Protein AF-A0A1V1NR39-F1 (afdb_monomer_lite)

Radius of gyration: 18.38 Å; chains: 1; bounding box: 49×41×49 Å

Structure (mmCIF, N/CA/C/O backbone):
data_AF-A0A1V1NR39-F1
#
_entry.id   AF-A0A1V1NR39-F1
#
loop_
_atom_site.group_PDB
_atom_site.id
_atom_site.type_symbol
_atom_site.label_atom_id
_atom_site.label_alt_id
_atom_site.label_comp_id
_atom_site.label_asym_id
_atom_site.label_entity_id
_atom_site.label_seq_id
_atom_site.pdbx_PDB_ins_code
_atom_site.Cartn_x
_atom_site.Cartn_y
_atom_site.Cartn_z
_atom_site.occupancy
_atom_site.B_iso_or_equiv
_atom_site.auth_seq_id
_atom_site.auth_comp_id
_atom_site.auth_asym_id
_atom_site.auth_atom_id
_atom_site.pdbx_PDB_model_num
ATOM 1 N N . MET A 1 1 ? 1.943 -8.070 -29.756 1.00 31.86 1 MET A N 1
ATOM 2 C CA . MET A 1 1 ? 0.889 -8.049 -28.719 1.00 31.86 1 MET A CA 1
ATOM 3 C C . MET A 1 1 ? 1.503 -7.538 -27.423 1.00 31.86 1 MET A C 1
ATOM 5 O O . MET A 1 1 ? 2.319 -8.246 -26.850 1.00 31.86 1 MET A O 1
ATOM 9 N N . LYS A 1 2 ? 1.206 -6.298 -27.008 1.00 41.81 2 LYS A N 1
ATOM 10 C CA . LYS A 1 2 ? 1.646 -5.765 -25.708 1.00 41.81 2 LYS A CA 1
ATOM 11 C C . LYS A 1 2 ? 0.570 -6.105 -24.681 1.00 41.81 2 LYS A C 1
ATOM 13 O O . LYS A 1 2 ? -0.502 -5.516 -24.694 1.00 41.81 2 LYS A O 1
ATOM 18 N N . ALA A 1 3 ? 0.820 -7.123 -23.869 1.00 50.31 3 ALA A N 1
ATOM 19 C CA . ALA A 1 3 ? -0.059 -7.477 -22.767 1.00 50.31 3 ALA A CA 1
ATOM 20 C C . ALA A 1 3 ? 0.131 -6.437 -21.649 1.00 50.31 3 ALA A C 1
ATOM 22 O O . ALA A 1 3 ? 1.110 -6.500 -20.914 1.00 50.31 3 ALA A O 1
ATOM 23 N N . ASN A 1 4 ? -0.806 -5.486 -21.576 1.00 59.56 4 ASN A N 1
ATOM 24 C CA . ASN A 1 4 ? -0.951 -4.413 -20.584 1.00 59.56 4 ASN A CA 1
ATOM 25 C C . ASN A 1 4 ? 0.161 -3.340 -20.633 1.00 59.56 4 ASN A C 1
ATOM 27 O O . ASN A 1 4 ? 1.298 -3.602 -20.259 1.00 59.56 4 ASN A O 1
ATOM 31 N N . ASP A 1 5 ? -0.180 -2.124 -21.076 1.00 71.94 5 ASP A N 1
ATOM 32 C CA . ASP A 1 5 ? 0.690 -0.947 -21.295 1.00 71.94 5 ASP A CA 1
ATOM 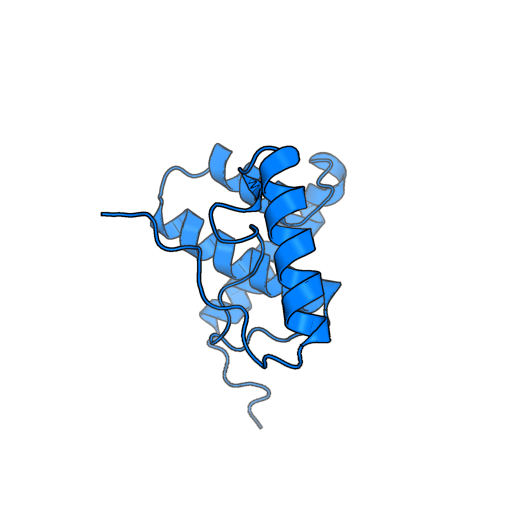33 C C . ASP A 1 5 ? 1.367 -0.362 -20.025 1.00 71.94 5 ASP A C 1
ATOM 35 O O . ASP A 1 5 ? 1.385 0.849 -19.804 1.00 71.94 5 ASP A O 1
ATOM 39 N N . TYR A 1 6 ? 1.942 -1.195 -19.158 1.00 79.31 6 TYR A N 1
ATOM 40 C CA . TYR A 1 6 ? 2.731 -0.740 -18.016 1.00 79.31 6 TYR A CA 1
ATOM 41 C C . TYR A 1 6 ? 4.143 -0.349 -18.442 1.00 79.31 6 TYR A C 1
ATOM 43 O O . TYR A 1 6 ? 4.766 -1.008 -19.278 1.00 79.31 6 TYR A O 1
ATOM 51 N N . SER A 1 7 ? 4.689 0.703 -17.824 1.00 85.75 7 SER A N 1
ATOM 52 C CA . SER A 1 7 ? 6.094 1.042 -18.031 1.00 85.75 7 SER A CA 1
ATOM 53 C C . SER A 1 7 ? 6.996 -0.055 -17.464 1.00 85.75 7 SER A C 1
ATOM 55 O O . SER A 1 7 ? 6.731 -0.635 -16.408 1.00 85.75 7 SER A O 1
ATOM 57 N N . GLU A 1 8 ? 8.112 -0.318 -18.141 1.00 88.31 8 GLU A N 1
ATOM 58 C CA . GLU A 1 8 ? 9.098 -1.301 -17.685 1.00 88.31 8 GLU A CA 1
ATOM 59 C C . GLU A 1 8 ? 9.613 -0.970 -16.277 1.00 88.31 8 GLU A C 1
ATOM 61 O O . GLU A 1 8 ? 9.715 -1.842 -15.415 1.00 88.31 8 GLU A O 1
ATOM 66 N N . THR A 1 9 ? 9.842 0.316 -16.008 1.00 88.44 9 THR A N 1
ATOM 67 C CA . THR A 1 9 ? 10.261 0.821 -14.696 1.00 88.44 9 THR A CA 1
ATOM 68 C C . THR A 1 9 ? 9.257 0.488 -13.594 1.00 88.44 9 THR A C 1
ATOM 70 O O . THR A 1 9 ? 9.658 0.127 -12.483 1.00 88.44 9 THR A O 1
ATOM 73 N N . TYR A 1 10 ? 7.959 0.553 -13.892 1.00 87.81 10 TYR A N 1
ATOM 74 C CA . TYR A 1 10 ? 6.902 0.199 -12.953 1.00 87.81 10 TYR A CA 1
ATOM 75 C C . TYR A 1 10 ? 6.905 -1.302 -12.655 1.00 87.81 10 TYR A C 1
ATOM 77 O O . TYR A 1 10 ? 6.941 -1.702 -11.490 1.00 87.81 10 TYR A O 1
ATOM 85 N N . VAL A 1 11 ? 6.980 -2.137 -13.697 1.00 88.88 11 VAL A N 1
ATOM 86 C CA . VAL A 1 11 ? 7.051 -3.601 -13.557 1.00 88.88 11 VAL A CA 1
ATOM 87 C C . VAL A 1 11 ? 8.284 -4.023 -12.755 1.00 88.88 11 VAL A C 1
ATOM 89 O O . VAL A 1 11 ? 8.191 -4.873 -11.869 1.00 88.88 11 VAL A O 1
ATOM 92 N N . VAL A 1 12 ? 9.443 -3.418 -13.024 1.00 91.94 12 VAL A N 1
ATOM 93 C CA . VAL A 1 12 ? 10.678 -3.668 -12.268 1.00 91.94 12 VAL A CA 1
ATOM 94 C C . VAL A 1 12 ? 10.509 -3.284 -10.799 1.00 91.94 12 VAL A C 1
ATOM 96 O O . VAL A 1 12 ? 10.962 -4.021 -9.924 1.00 91.94 12 VAL A O 1
ATOM 99 N N . SER A 1 13 ? 9.838 -2.168 -10.516 1.00 90.88 13 SER A N 1
ATOM 100 C CA . SER A 1 13 ? 9.605 -1.704 -9.146 1.00 90.88 13 SER A CA 1
ATOM 101 C C . SER A 1 13 ? 8.704 -2.665 -8.368 1.00 90.88 13 SER A C 1
ATOM 103 O O . SER A 1 13 ? 9.080 -3.089 -7.279 1.00 90.88 13 SER A O 1
ATOM 105 N N . ILE A 1 14 ? 7.588 -3.105 -8.959 1.00 91.44 14 ILE A N 1
ATOM 106 C CA . ILE A 1 14 ? 6.703 -4.129 -8.375 1.00 91.44 14 ILE A CA 1
ATOM 107 C C . ILE A 1 14 ? 7.478 -5.422 -8.096 1.00 91.44 14 ILE A C 1
ATOM 109 O O . ILE A 1 14 ? 7.442 -5.943 -6.984 1.00 91.44 14 ILE A O 1
ATOM 113 N N . LYS A 1 15 ? 8.251 -5.916 -9.074 1.00 93.69 15 LYS A N 1
ATOM 114 C CA . LYS A 1 15 ? 9.063 -7.134 -8.908 1.00 93.69 15 LYS A CA 1
ATOM 115 C C . LYS A 1 15 ? 10.077 -7.013 -7.770 1.00 93.69 15 LYS A C 1
ATOM 117 O O . LYS A 1 15 ? 10.308 -7.992 -7.065 1.00 93.69 15 LYS A O 1
ATOM 122 N N . ARG A 1 16 ? 10.709 -5.847 -7.603 1.00 94.81 16 ARG A N 1
ATOM 123 C CA . ARG A 1 16 ? 11.652 -5.598 -6.500 1.00 94.81 16 ARG A CA 1
ATOM 124 C C . ARG A 1 16 ? 10.958 -5.671 -5.144 1.00 94.81 16 ARG A C 1
ATOM 126 O O . ARG A 1 16 ? 11.499 -6.309 -4.247 1.00 94.81 16 ARG A O 1
ATOM 133 N N . GLU A 1 17 ? 9.771 -5.083 -5.013 1.00 94.62 17 GLU A N 1
ATO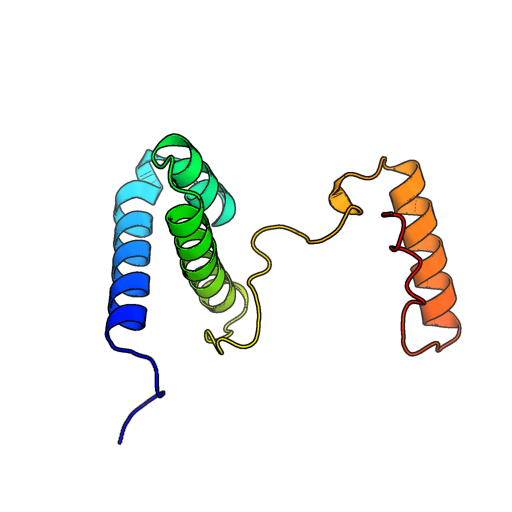M 134 C CA . GLU A 1 17 ? 9.015 -5.147 -3.759 1.00 94.62 17 GLU A CA 1
ATOM 135 C C . GLU A 1 17 ? 8.556 -6.563 -3.433 1.00 94.62 17 GLU A C 1
ATOM 137 O O . GLU A 1 17 ? 8.779 -7.016 -2.317 1.00 94.62 17 GLU A O 1
ATOM 142 N N . ILE A 1 18 ? 8.020 -7.305 -4.407 1.00 94.38 18 ILE A N 1
ATOM 143 C CA . ILE A 1 18 ? 7.627 -8.708 -4.198 1.00 94.38 18 ILE A CA 1
ATOM 144 C C . ILE A 1 18 ? 8.821 -9.529 -3.703 1.00 94.38 18 ILE A C 1
ATOM 146 O O . ILE A 1 18 ? 8.708 -10.263 -2.728 1.00 94.38 18 ILE A O 1
ATOM 150 N N . LYS A 1 19 ? 9.998 -9.364 -4.321 1.00 95.75 19 LYS A N 1
ATOM 151 C CA . LYS A 1 19 ? 11.217 -10.051 -3.872 1.00 95.75 19 LYS A CA 1
ATOM 152 C C . LYS A 1 19 ? 11.600 -9.689 -2.438 1.00 95.75 19 LYS A C 1
ATOM 154 O O . LYS A 1 19 ? 11.977 -10.581 -1.688 1.00 95.75 19 LYS A O 1
ATOM 159 N N . ARG A 1 20 ? 11.503 -8.412 -2.047 1.00 93.75 20 ARG A N 1
ATOM 160 C CA . ARG A 1 20 ? 11.764 -7.981 -0.663 1.00 93.75 20 ARG A CA 1
ATOM 161 C C . ARG A 1 20 ? 10.769 -8.614 0.306 1.00 93.75 20 ARG A C 1
ATOM 163 O O . ARG A 1 20 ? 11.185 -9.068 1.365 1.00 93.75 20 ARG A O 1
ATOM 170 N N . ILE A 1 21 ? 9.485 -8.623 -0.049 1.00 93.62 21 ILE A N 1
ATOM 171 C CA . ILE A 1 21 ? 8.421 -9.186 0.786 1.00 93.62 21 ILE A CA 1
ATOM 172 C C . ILE A 1 21 ? 8.676 -10.673 1.015 1.00 93.62 21 ILE A C 1
ATOM 174 O O . ILE A 1 21 ? 8.737 -11.108 2.157 1.00 93.62 21 ILE A O 1
ATOM 178 N N . LEU A 1 22 ? 8.939 -11.426 -0.054 1.00 93.00 22 LEU A N 1
ATOM 179 C CA . LEU A 1 22 ? 9.224 -12.857 0.036 1.00 93.00 22 LEU A CA 1
ATOM 180 C C . LEU A 1 22 ? 10.523 -13.163 0.796 1.00 93.00 22 LEU A C 1
ATOM 182 O O . LEU A 1 22 ? 10.572 -14.133 1.536 1.00 93.00 22 LEU A O 1
ATOM 186 N N . ALA A 1 23 ? 11.568 -12.343 0.645 1.00 93.00 23 ALA A N 1
ATOM 187 C CA . ALA A 1 23 ? 12.846 -12.570 1.325 1.00 93.00 23 ALA A CA 1
ATOM 188 C C . ALA A 1 23 ? 12.798 -12.285 2.836 1.00 93.00 23 ALA A C 1
ATOM 190 O O . ALA A 1 23 ? 13.583 -12.852 3.592 1.00 93.00 23 ALA A O 1
ATOM 191 N N . ASN A 1 24 ? 11.913 -11.386 3.267 1.00 91.38 24 ASN A N 1
ATOM 192 C CA . ASN A 1 24 ? 11.869 -10.899 4.645 1.00 91.38 24 ASN A CA 1
ATOM 193 C C . ASN A 1 24 ? 10.595 -11.299 5.403 1.00 91.38 24 ASN A C 1
ATOM 195 O O . ASN A 1 24 ? 10.509 -11.028 6.598 1.00 91.38 24 ASN A O 1
ATOM 199 N N . GLY A 1 25 ? 9.615 -11.916 4.738 1.00 84.12 25 GLY A N 1
ATOM 200 C CA . GLY A 1 25 ? 8.328 -12.275 5.339 1.00 84.12 25 GLY A CA 1
ATOM 201 C C . GLY A 1 25 ? 8.489 -13.136 6.590 1.00 84.12 25 GLY A C 1
ATOM 202 O O . GLY A 1 25 ? 7.929 -12.812 7.635 1.00 84.12 25 GLY A O 1
ATOM 203 N N . ASP A 1 26 ? 9.355 -14.148 6.514 1.00 80.38 26 ASP A N 1
ATOM 204 C CA . ASP A 1 26 ? 9.593 -15.082 7.619 1.00 80.38 26 ASP A CA 1
ATOM 205 C C . ASP A 1 26 ? 10.346 -14.442 8.798 1.00 80.38 26 ASP A C 1
ATOM 207 O O . ASP A 1 26 ? 10.181 -14.854 9.945 1.00 80.38 26 ASP A O 1
ATOM 211 N N . SER A 1 27 ? 11.176 -13.424 8.542 1.00 85.94 27 SER A N 1
ATOM 212 C CA . SER A 1 27 ? 12.039 -12.812 9.562 1.00 85.94 27 SER A CA 1
ATOM 213 C C . SER A 1 27 ? 11.422 -11.585 10.232 1.00 85.94 27 SER A C 1
ATOM 215 O O . SER A 1 27 ? 11.647 -11.357 11.420 1.00 85.94 27 SER A O 1
ATOM 217 N N . LYS A 1 28 ? 10.643 -10.787 9.494 1.00 84.00 28 LYS A N 1
ATOM 218 C CA . LYS A 1 28 ? 10.071 -9.518 9.973 1.00 84.00 28 LYS A CA 1
ATOM 219 C C . LYS A 1 28 ? 8.676 -9.660 10.600 1.00 84.00 28 LYS A C 1
ATOM 221 O O . LYS A 1 28 ? 8.168 -8.662 11.102 1.00 84.00 28 LYS A O 1
ATOM 226 N N . GLN A 1 29 ? 8.080 -10.860 10.595 1.00 86.19 29 GLN A N 1
ATOM 227 C CA . GLN A 1 29 ? 6.749 -11.148 11.165 1.00 86.19 29 GLN A CA 1
ATOM 228 C C . GLN A 1 29 ? 5.654 -10.180 10.678 1.00 86.19 29 GLN A C 1
ATOM 230 O O . GLN A 1 29 ? 4.797 -9.747 11.447 1.00 86.19 29 GLN A O 1
ATOM 235 N N . TRP A 1 30 ? 5.692 -9.799 9.401 1.00 91.94 30 TRP A N 1
ATOM 236 C CA . TRP A 1 30 ? 4.662 -8.935 8.830 1.00 91.94 30 TRP A CA 1
ATOM 237 C C . TRP A 1 30 ? 3.334 -9.684 8.725 1.00 91.94 30 TRP A C 1
ATOM 239 O O . TRP A 1 30 ? 3.277 -10.775 8.162 1.00 91.94 30 TRP A O 1
ATOM 249 N N . SER A 1 31 ? 2.267 -9.081 9.245 1.00 87.25 31 SER A N 1
ATOM 250 C CA . SER A 1 31 ? 0.915 -9.645 9.210 1.00 87.25 31 SER A CA 1
ATOM 251 C C . SER A 1 31 ? 0.091 -9.121 8.033 1.00 87.25 31 SER A C 1
ATOM 253 O O . SER A 1 31 ? -0.823 -9.794 7.562 1.00 87.25 31 SER A O 1
ATOM 255 N N . CYS A 1 32 ? 0.429 -7.929 7.531 1.00 88.38 32 CYS A N 1
ATOM 256 C CA . CYS A 1 32 ? -0.235 -7.292 6.398 1.00 88.38 32 CYS A CA 1
ATOM 257 C C . CYS A 1 32 ? 0.730 -6.421 5.574 1.00 88.38 32 CYS A C 1
ATOM 259 O O . CYS A 1 32 ? 1.842 -6.097 5.999 1.00 88.38 32 CYS A O 1
ATOM 261 N N . TYR A 1 33 ? 0.290 -5.984 4.391 1.00 91.44 33 TYR A N 1
ATOM 262 C CA . TYR A 1 33 ? 1.069 -5.093 3.522 1.00 91.44 33 TYR A CA 1
ATOM 263 C C . TYR A 1 33 ? 1.356 -3.723 4.161 1.00 91.44 33 TYR A C 1
ATOM 265 O O . TYR A 1 33 ? 2.369 -3.088 3.850 1.00 91.44 33 TYR A O 1
ATOM 273 N N . THR A 1 34 ? 0.522 -3.280 5.102 1.00 89.75 34 THR A N 1
ATOM 274 C CA . THR A 1 34 ? 0.754 -2.053 5.875 1.00 89.75 34 THR A CA 1
ATOM 275 C C . THR A 1 34 ? 1.986 -2.173 6.772 1.00 89.75 34 THR A C 1
ATOM 277 O O . THR A 1 34 ? 2.759 -1.217 6.851 1.00 89.75 34 THR A O 1
ATOM 280 N N . ASP A 1 35 ? 2.251 -3.346 7.356 1.00 90.00 35 ASP A N 1
ATOM 281 C CA . ASP A 1 35 ? 3.457 -3.582 8.163 1.00 90.00 35 ASP A CA 1
ATOM 282 C C . ASP A 1 35 ? 4.731 -3.455 7.318 1.00 90.00 35 ASP A C 1
ATOM 284 O O . ASP A 1 35 ? 5.715 -2.848 7.751 1.00 90.00 35 ASP A O 1
ATOM 288 N N . VAL A 1 36 ? 4.686 -3.948 6.074 1.00 92.69 36 VAL A N 1
ATOM 289 C CA . VAL A 1 36 ? 5.776 -3.799 5.095 1.00 92.69 36 VAL A CA 1
ATOM 290 C C . VAL A 1 36 ? 6.061 -2.319 4.835 1.00 92.69 36 VAL A C 1
ATOM 292 O O . VAL A 1 36 ? 7.217 -1.892 4.797 1.00 92.69 36 VAL A O 1
ATOM 295 N N . TYR A 1 37 ? 5.015 -1.507 4.660 1.00 92.12 37 TYR A N 1
ATOM 296 C CA . TYR A 1 37 ? 5.178 -0.069 4.464 1.00 92.12 37 TYR A CA 1
ATOM 297 C C . TYR A 1 37 ? 5.699 0.636 5.725 1.00 92.12 37 TYR A C 1
ATOM 299 O O . TYR A 1 37 ? 6.577 1.492 5.622 1.00 92.12 37 TYR A O 1
ATOM 307 N N . ILE A 1 38 ? 5.210 0.277 6.916 1.00 89.88 38 ILE A N 1
ATOM 308 C CA . ILE A 1 38 ? 5.701 0.834 8.185 1.00 89.88 38 ILE A CA 1
ATOM 309 C C . ILE A 1 38 ? 7.192 0.526 8.363 1.00 89.88 38 ILE A C 1
ATOM 311 O O . ILE A 1 38 ? 7.944 1.397 8.797 1.00 89.88 38 ILE A O 1
ATOM 315 N N . ASP A 1 39 ? 7.659 -0.658 7.971 1.00 92.69 39 ASP A N 1
ATOM 316 C CA . ASP A 1 39 ? 9.086 -0.992 7.993 1.00 92.69 39 ASP A CA 1
ATOM 317 C C . ASP A 1 39 ? 9.921 -0.032 7.128 1.00 92.69 39 ASP A C 1
ATOM 319 O O . ASP A 1 39 ? 10.957 0.466 7.568 1.00 92.69 39 ASP A O 1
ATOM 323 N N . TYR A 1 40 ? 9.417 0.347 5.951 1.00 91.62 40 TYR A N 1
ATOM 324 C CA . TYR A 1 40 ? 10.058 1.364 5.114 1.00 91.62 40 TYR A CA 1
ATOM 325 C C . TYR A 1 40 ? 10.135 2.742 5.773 1.00 91.62 40 TYR A C 1
ATOM 327 O O . TYR A 1 40 ? 11.121 3.443 5.561 1.00 91.62 40 TYR A O 1
ATOM 335 N N . THR A 1 41 ? 9.140 3.139 6.571 1.00 89.50 41 THR A N 1
ATOM 336 C CA . THR A 1 41 ? 9.177 4.431 7.286 1.00 89.50 41 THR A CA 1
ATOM 337 C C . THR A 1 41 ? 10.277 4.495 8.344 1.00 89.50 41 THR A C 1
ATOM 339 O O . THR A 1 41 ? 10.717 5.584 8.700 1.00 89.50 41 THR A O 1
ATOM 342 N N . LYS A 1 42 ? 10.757 3.338 8.820 1.00 89.75 42 LYS A N 1
ATOM 343 C CA . LYS A 1 42 ? 11.885 3.249 9.756 1.00 89.75 42 LYS A CA 1
ATOM 344 C C . LYS A 1 42 ? 13.231 3.376 9.036 1.00 89.75 42 LYS A C 1
ATOM 346 O O . LYS A 1 42 ? 14.175 3.920 9.596 1.00 89.75 42 LYS A O 1
ATOM 351 N N . GLU A 1 43 ? 13.318 2.876 7.803 1.00 87.75 43 GLU A N 1
ATOM 352 C CA . GLU A 1 43 ? 14.557 2.835 7.010 1.00 87.75 43 GLU A CA 1
ATOM 353 C C . GLU A 1 43 ? 14.764 4.083 6.136 1.00 87.75 43 GLU A C 1
ATOM 355 O O . GLU A 1 43 ? 15.896 4.507 5.907 1.00 87.75 43 GLU A O 1
ATOM 360 N N . LEU A 1 44 ? 13.685 4.670 5.614 1.00 87.75 44 LEU A N 1
ATOM 361 C CA . LEU A 1 44 ? 13.728 5.748 4.629 1.00 87.75 44 LEU A CA 1
ATOM 362 C C . LEU A 1 44 ? 13.238 7.068 5.219 1.00 87.75 44 LEU A C 1
ATOM 364 O O . LEU A 1 44 ? 12.163 7.140 5.800 1.00 87.75 44 LEU A O 1
ATOM 368 N N . GLN A 1 45 ? 13.992 8.135 4.952 1.00 83.62 45 GLN A N 1
ATOM 369 C CA . GLN A 1 45 ? 13.653 9.496 5.388 1.00 83.62 45 GLN A CA 1
ATOM 370 C C . GLN A 1 45 ? 13.008 10.347 4.279 1.00 83.62 45 GLN A C 1
ATOM 372 O O . GLN A 1 45 ? 12.423 11.388 4.554 1.00 83.62 45 GLN A O 1
ATOM 377 N N . SER A 1 46 ? 13.106 9.927 3.010 1.00 92.00 46 SER A N 1
ATOM 378 C CA . SER A 1 46 ? 12.601 10.700 1.866 1.00 92.00 46 SER A CA 1
ATOM 379 C C . SER A 1 46 ? 11.077 10.553 1.705 1.00 92.00 46 SER A C 1
ATOM 381 O O . SER A 1 46 ? 10.612 9.445 1.405 1.00 92.00 46 SER A O 1
ATOM 383 N N . PRO A 1 47 ? 10.296 11.650 1.799 1.00 87.06 47 PRO A N 1
ATOM 384 C CA . PRO A 1 47 ? 8.838 11.605 1.660 1.00 87.06 47 PRO A CA 1
ATOM 385 C C . PRO A 1 47 ? 8.375 11.122 0.282 1.00 87.06 47 PRO A C 1
ATOM 387 O O . PRO A 1 47 ? 7.452 10.313 0.186 1.00 87.06 47 PRO A O 1
ATOM 390 N N . ASP A 1 48 ? 9.044 11.558 -0.788 1.00 86.25 48 ASP A N 1
ATOM 391 C CA . ASP A 1 48 ? 8.707 11.151 -2.158 1.00 86.25 48 ASP A CA 1
ATOM 392 C C . ASP A 1 48 ? 8.948 9.660 -2.381 1.00 86.25 48 ASP A C 1
ATOM 394 O O . ASP A 1 48 ? 8.139 8.961 -3.001 1.00 86.25 48 ASP A O 1
ATOM 398 N N . 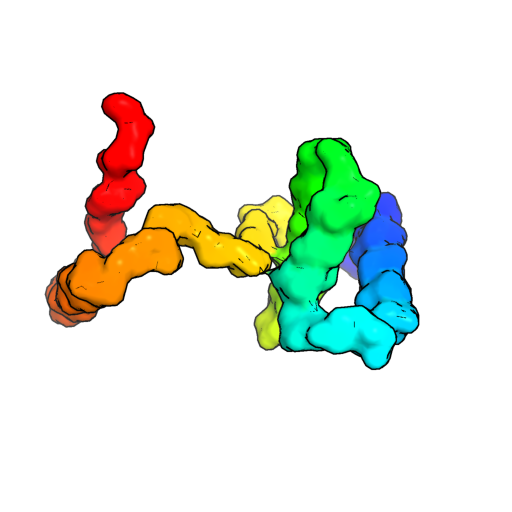THR A 1 49 ? 10.040 9.143 -1.814 1.00 87.50 49 THR A N 1
ATOM 399 C CA . THR A 1 49 ? 10.351 7.715 -1.883 1.00 87.50 49 THR A CA 1
ATOM 400 C C . THR A 1 49 ? 9.300 6.911 -1.127 1.00 87.50 49 THR A C 1
ATOM 402 O O . THR A 1 49 ? 8.783 5.935 -1.669 1.00 87.50 49 THR A O 1
ATOM 405 N N . LEU A 1 50 ? 8.915 7.344 0.078 1.00 90.31 50 LEU A N 1
ATOM 406 C CA . LEU A 1 50 ? 7.844 6.712 0.849 1.00 90.31 50 LEU A CA 1
ATOM 407 C C . LEU A 1 50 ? 6.512 6.747 0.093 1.00 90.31 50 LEU A C 1
ATOM 409 O O . LEU A 1 50 ? 5.844 5.721 -0.016 1.00 90.31 50 LEU A O 1
ATOM 413 N N . ARG A 1 51 ? 6.150 7.871 -0.530 1.00 86.50 51 ARG A N 1
ATOM 414 C CA . ARG A 1 51 ? 4.936 7.978 -1.353 1.00 86.50 51 ARG A CA 1
ATOM 415 C C . ARG A 1 51 ? 4.932 6.971 -2.508 1.00 86.50 51 ARG A C 1
ATOM 417 O O . ARG A 1 51 ? 3.903 6.340 -2.779 1.00 86.50 51 ARG A O 1
ATOM 424 N N . ASN A 1 52 ? 6.073 6.788 -3.167 1.00 87.88 52 ASN A N 1
ATOM 425 C CA . ASN A 1 52 ? 6.222 5.800 -4.232 1.00 87.88 52 ASN A CA 1
ATOM 426 C C . ASN A 1 52 ? 6.138 4.366 -3.692 1.00 87.88 52 ASN A C 1
ATOM 428 O O . ASN A 1 52 ? 5.402 3.558 -4.258 1.00 87.88 52 ASN A O 1
ATOM 432 N N . LYS A 1 53 ? 6.798 4.058 -2.566 1.00 91.12 53 LYS A N 1
ATOM 433 C CA . LYS A 1 53 ? 6.705 2.744 -1.902 1.00 91.12 53 LYS A CA 1
ATOM 434 C C . LYS A 1 53 ? 5.276 2.410 -1.510 1.00 91.12 53 LYS A C 1
ATOM 436 O O . LYS A 1 53 ? 4.801 1.333 -1.849 1.00 91.12 53 LYS A O 1
ATOM 441 N N . ARG A 1 54 ? 4.565 3.362 -0.902 1.00 89.25 54 ARG A N 1
ATOM 442 C CA . ARG A 1 54 ? 3.138 3.238 -0.585 1.00 89.25 54 ARG A CA 1
ATOM 443 C C . ARG A 1 54 ? 2.341 2.853 -1.830 1.00 89.25 54 ARG A C 1
ATOM 445 O O . ARG A 1 54 ? 1.515 1.954 -1.794 1.00 89.25 54 ARG A O 1
ATOM 452 N N . THR A 1 55 ? 2.650 3.484 -2.960 1.00 87.94 55 THR A N 1
ATOM 453 C CA . THR A 1 55 ? 1.964 3.208 -4.227 1.00 87.94 55 THR A CA 1
ATOM 454 C C . THR A 1 55 ? 2.202 1.818 -4.773 1.00 87.94 55 THR A C 1
ATOM 456 O O . THR A 1 55 ? 1.259 1.169 -5.221 1.00 87.94 55 THR A O 1
ATOM 459 N N . ILE A 1 56 ? 3.433 1.341 -4.698 1.00 90.81 56 ILE A N 1
ATOM 460 C CA . ILE A 1 56 ? 3.793 0.020 -5.202 1.00 90.81 56 ILE A CA 1
ATOM 461 C C . ILE A 1 56 ? 3.246 -1.076 -4.278 1.00 90.81 56 ILE A C 1
ATOM 463 O O . ILE A 1 56 ? 2.623 -2.014 -4.762 1.00 90.81 56 ILE A O 1
ATOM 467 N N . ILE A 1 57 ? 3.410 -0.935 -2.959 1.00 92.06 57 ILE A N 1
ATOM 468 C CA . ILE A 1 57 ? 2.923 -1.913 -1.972 1.00 92.06 57 ILE A CA 1
ATOM 469 C C . ILE A 1 57 ? 1.399 -2.026 -2.040 1.00 92.06 57 ILE A C 1
ATOM 471 O O . ILE A 1 57 ? 0.861 -3.126 -2.078 1.00 92.06 57 ILE A O 1
ATOM 475 N N . GLY A 1 58 ? 0.699 -0.899 -2.147 1.00 89.69 58 GLY A N 1
ATOM 476 C CA . GLY A 1 58 ? -0.754 -0.911 -2.222 1.00 89.69 58 GLY A CA 1
ATOM 477 C C . GLY A 1 58 ? -1.288 -1.459 -3.542 1.00 89.69 58 GLY A C 1
ATOM 478 O O . GLY A 1 58 ? -2.361 -2.048 -3.578 1.00 89.69 58 GLY A O 1
ATOM 479 N N . ALA A 1 59 ? -0.534 -1.317 -4.633 1.00 89.31 59 ALA A N 1
ATOM 480 C CA . ALA A 1 59 ? -0.849 -1.989 -5.888 1.00 89.31 59 ALA A CA 1
ATOM 481 C C . ALA A 1 59 ? -0.701 -3.517 -5.777 1.00 89.31 59 ALA A C 1
ATOM 483 O O . ALA A 1 59 ? -1.512 -4.245 -6.345 1.00 89.31 59 ALA A O 1
ATOM 484 N N . ILE A 1 60 ? 0.303 -3.997 -5.033 1.00 91.50 60 ILE A N 1
ATOM 485 C CA . ILE A 1 60 ? 0.488 -5.429 -4.757 1.00 91.50 60 ILE A CA 1
ATOM 486 C C . ILE A 1 60 ? -0.670 -5.955 -3.909 1.00 91.50 60 ILE A C 1
ATOM 488 O O . ILE A 1 60 ? -1.282 -6.940 -4.298 1.00 91.50 60 ILE A O 1
ATOM 492 N N . GLU A 1 61 ? -1.029 -5.266 -2.825 1.00 90.88 61 GLU A N 1
ATOM 493 C CA . GLU A 1 61 ? -2.172 -5.631 -1.978 1.00 90.88 61 GLU A CA 1
ATOM 494 C C . GLU A 1 61 ? -3.483 -5.693 -2.774 1.00 90.88 61 GLU A C 1
ATOM 496 O O . GLU A 1 61 ? -4.235 -6.660 -2.667 1.00 90.88 61 GLU A O 1
ATOM 501 N N . GLN A 1 62 ? -3.761 -4.684 -3.610 1.00 87.50 62 GLN A N 1
ATOM 502 C CA . GLN A 1 62 ? -4.976 -4.658 -4.431 1.00 87.50 62 GLN A CA 1
ATOM 503 C C . GLN A 1 62 ? -5.063 -5.860 -5.375 1.00 87.50 62 GLN A C 1
ATOM 505 O O . GLN A 1 62 ? -6.150 -6.404 -5.594 1.00 87.50 62 GLN A O 1
ATOM 510 N N . PHE A 1 63 ? -3.924 -6.281 -5.915 1.00 89.19 63 PHE A N 1
ATOM 511 C CA . PHE A 1 63 ? -3.855 -7.453 -6.768 1.00 89.19 63 PHE A CA 1
ATOM 512 C C . PHE A 1 63 ? -3.991 -8.753 -5.971 1.00 89.19 63 PHE A C 1
ATOM 514 O O . PHE A 1 63 ? -4.825 -9.581 -6.321 1.00 89.19 63 PHE A O 1
ATOM 521 N N . ASP A 1 64 ? -3.219 -8.916 -4.901 1.00 90.38 64 ASP A N 1
ATOM 522 C CA . ASP A 1 64 ? -3.142 -10.151 -4.117 1.00 90.38 64 ASP A CA 1
ATOM 523 C C . ASP A 1 64 ? -4.443 -10.449 -3.356 1.00 90.38 64 ASP A C 1
ATOM 525 O O . ASP A 1 64 ? -4.977 -11.552 -3.430 1.00 90.38 64 ASP A O 1
ATOM 529 N N . 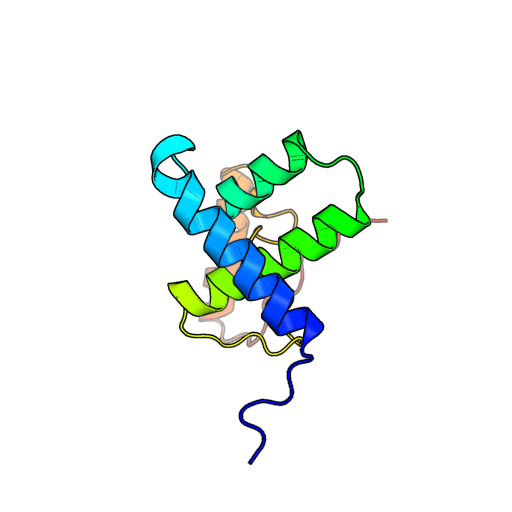VAL A 1 65 ? -5.014 -9.439 -2.692 1.00 88.75 65 VAL A N 1
ATOM 530 C CA . VAL A 1 65 ? -6.210 -9.602 -1.848 1.00 88.75 65 VAL A CA 1
ATOM 531 C C . VAL A 1 65 ? -7.500 -9.543 -2.667 1.00 88.75 65 VAL A C 1
ATOM 533 O O . VAL A 1 65 ? -8.443 -10.287 -2.401 1.00 88.75 65 VAL A O 1
ATOM 536 N N . TYR A 1 66 ? -7.571 -8.654 -3.663 1.00 86.19 66 TYR A N 1
ATOM 537 C CA . TYR A 1 66 ? -8.823 -8.356 -4.374 1.00 86.19 66 TYR A CA 1
ATOM 538 C C . TYR A 1 66 ? -8.815 -8.760 -5.855 1.00 86.19 66 TYR A C 1
ATOM 540 O O . TYR A 1 66 ? -9.814 -8.536 -6.543 1.00 86.19 66 TYR A O 1
ATOM 548 N N . GLY A 1 67 ? -7.712 -9.308 -6.377 1.00 86.19 67 GLY A N 1
ATOM 549 C CA . GLY A 1 67 ? -7.571 -9.672 -7.792 1.00 86.19 67 GLY A CA 1
ATOM 550 C C . GLY A 1 67 ? -7.545 -8.472 -8.746 1.00 86.19 67 GLY A C 1
ATOM 551 O O . GLY A 1 67 ? -7.798 -8.624 -9.942 1.00 86.19 67 GLY A O 1
ATOM 552 N N . ARG A 1 68 ? -7.302 -7.253 -8.242 1.00 84.94 68 ARG A N 1
ATOM 553 C CA . ARG A 1 68 ? -7.395 -6.011 -9.024 1.00 84.94 68 ARG A CA 1
ATOM 554 C C . ARG A 1 68 ? -6.031 -5.586 -9.543 1.00 84.94 68 ARG A C 1
ATOM 556 O O . ARG A 1 68 ? -5.124 -5.289 -8.773 1.00 84.94 68 ARG A O 1
ATOM 563 N N . TYR A 1 69 ? -5.906 -5.491 -10.861 1.00 82.88 69 TYR A N 1
ATOM 564 C CA . TYR A 1 69 ? -4.676 -5.010 -11.479 1.00 82.88 69 TYR A CA 1
ATOM 565 C C . TYR A 1 69 ? -4.454 -3.509 -11.229 1.00 82.88 69 TYR A C 1
ATOM 567 O O . TYR A 1 69 ? -5.429 -2.755 -11.152 1.00 82.88 69 TYR A O 1
ATOM 575 N N . PRO A 1 70 ? -3.191 -3.051 -11.147 1.00 77.75 70 PRO A N 1
ATOM 576 C CA . PRO A 1 70 ? -2.892 -1.648 -10.891 1.00 77.75 70 PRO A CA 1
ATOM 577 C C . PRO A 1 70 ? -3.267 -0.779 -12.093 1.00 77.75 70 PRO A C 1
ATOM 579 O O . PRO A 1 70 ? -2.518 -0.676 -13.048 1.00 77.75 70 PRO A O 1
ATOM 582 N N . ASP A 1 71 ? -4.415 -0.115 -12.064 1.00 74.06 71 ASP A N 1
ATOM 583 C CA . ASP A 1 71 ? -4.905 0.678 -13.201 1.00 74.06 71 ASP A CA 1
ATOM 584 C C . ASP A 1 71 ? -4.384 2.129 -13.227 1.00 74.06 71 ASP A C 1
ATOM 586 O O . ASP A 1 71 ? -4.755 2.912 -14.102 1.00 74.06 71 ASP A O 1
ATOM 590 N N . GLY A 1 72 ? -3.559 2.518 -12.246 1.00 62.69 72 GLY A N 1
ATOM 591 C CA . GLY A 1 72 ? -3.040 3.881 -12.063 1.00 62.69 72 GLY A CA 1
ATOM 592 C C . GLY A 1 72 ? -4.104 4.937 -11.726 1.00 62.69 72 GLY A C 1
ATOM 593 O O . GLY A 1 72 ? -3.759 6.068 -11.385 1.00 62.69 72 GLY A O 1
ATOM 594 N N . ARG A 1 73 ? -5.392 4.582 -11.794 1.00 58.97 73 ARG A N 1
ATOM 595 C CA . ARG A 1 73 ? -6.538 5.463 -11.543 1.00 58.97 73 ARG A CA 1
ATOM 596 C C . ARG A 1 73 ? -6.968 5.413 -10.084 1.00 58.97 73 ARG A C 1
ATOM 598 O O . ARG A 1 73 ? -7.539 6.384 -9.589 1.00 58.97 73 ARG A O 1
ATOM 605 N N . ARG A 1 74 ? -6.675 4.317 -9.381 1.00 56.59 74 ARG A N 1
ATOM 606 C CA . ARG A 1 74 ? -6.958 4.172 -7.950 1.00 56.59 74 ARG A CA 1
ATOM 607 C C . ARG A 1 74 ? -5.701 4.379 -7.117 1.00 56.59 74 ARG A C 1
ATOM 609 O O . ARG A 1 74 ? -4.710 3.666 -7.250 1.00 56.59 74 ARG A O 1
ATOM 616 N N . GLN A 1 75 ? -5.757 5.359 -6.221 1.00 56.31 75 GLN A N 1
ATOM 617 C CA . GLN A 1 75 ? -4.798 5.449 -5.128 1.00 56.31 75 GLN A CA 1
ATOM 618 C C . GLN A 1 75 ? -5.154 4.349 -4.118 1.00 56.31 75 GLN A C 1
ATOM 620 O O . GLN A 1 75 ? -6.263 4.334 -3.600 1.00 56.31 75 GLN A O 1
ATOM 625 N N . HIS A 1 76 ? -4.223 3.423 -3.906 1.00 63.41 76 HIS A N 1
ATOM 626 C CA . HIS A 1 76 ? -4.254 2.332 -2.925 1.00 63.41 76 HIS A CA 1
ATOM 627 C C . HIS A 1 76 ? -4.875 2.699 -1.567 1.00 63.41 76 HIS A C 1
ATOM 629 O O . HIS A 1 76 ? -4.669 3.794 -1.036 1.00 63.41 76 HIS A O 1
ATOM 635 N N . GLU A 1 77 ? -5.589 1.726 -0.997 1.00 65.00 77 GLU A N 1
ATOM 636 C CA . GLU A 1 77 ? -6.291 1.802 0.293 1.00 65.00 77 GLU A CA 1
ATOM 637 C C . GLU A 1 77 ? -5.452 1.271 1.469 1.00 65.00 77 GLU A C 1
ATOM 639 O O . GLU A 1 77 ? -6.010 1.018 2.527 1.00 65.00 77 GLU A O 1
ATOM 644 N N . LEU A 1 78 ? -4.116 1.174 1.336 1.00 66.56 78 LEU A N 1
ATOM 645 C CA . LEU A 1 78 ? -3.213 0.704 2.415 1.00 66.56 78 LEU A CA 1
ATOM 646 C C . LEU A 1 78 ? -3.468 1.364 3.776 1.00 66.56 78 LEU A C 1
ATOM 648 O O . LEU A 1 78 ? -3.158 0.813 4.828 1.00 66.56 78 LEU A O 1
ATOM 652 N N . PHE A 1 79 ? -3.975 2.593 3.736 1.00 66.25 79 PHE A N 1
ATOM 653 C CA . PHE A 1 79 ? -4.518 3.258 4.901 1.00 66.25 79 PHE A CA 1
ATOM 654 C C . PHE A 1 79 ? -5.923 3.722 4.560 1.00 66.25 79 PHE A C 1
ATOM 656 O O . PHE A 1 79 ? -6.113 4.405 3.542 1.00 66.25 79 PHE A O 1
ATOM 663 N N . GLU A 1 80 ? -6.867 3.403 5.444 1.00 64.38 80 GLU A N 1
ATOM 664 C CA . GLU A 1 80 ? -8.200 3.986 5.428 1.00 64.38 80 GLU A CA 1
ATOM 665 C C . GLU A 1 80 ? -8.076 5.512 5.372 1.00 64.38 80 GLU A C 1
ATOM 667 O O . GLU A 1 80 ? -7.321 6.138 6.124 1.00 64.38 80 GLU A O 1
ATOM 672 N N . ARG A 1 81 ? -8.760 6.123 4.405 1.00 60.50 81 ARG A N 1
ATOM 673 C CA . ARG A 1 81 ? -8.704 7.570 4.206 1.00 60.50 81 ARG A CA 1
ATOM 674 C C . ARG A 1 81 ? -9.719 8.288 5.074 1.00 60.50 81 ARG A C 1
ATOM 676 O O . ARG A 1 81 ? -10.840 7.830 5.262 1.00 60.50 81 ARG A O 1
ATOM 683 N N . GLY A 1 82 ? -9.338 9.502 5.459 1.00 64.12 82 GLY A N 1
ATOM 684 C CA . GLY A 1 82 ? -10.186 10.425 6.198 1.00 64.12 82 GLY A CA 1
ATOM 685 C C . GLY A 1 82 ? -10.012 10.289 7.703 1.00 64.12 82 GLY A C 1
ATOM 686 O O . GLY A 1 82 ? -9.252 9.464 8.196 1.00 64.12 82 GLY A O 1
ATOM 687 N N . SER A 1 83 ? -10.715 11.141 8.437 1.00 71.25 83 SER A N 1
ATOM 688 C CA . SER A 1 83 ? -10.617 11.197 9.897 1.00 71.25 83 SER A CA 1
ATOM 689 C C . SER A 1 83 ? -11.396 10.077 10.584 1.00 71.25 83 SER A C 1
ATOM 691 O O . SER A 1 83 ? -11.229 9.882 11.780 1.00 71.25 83 SER A O 1
ATOM 693 N N . TYR A 1 84 ? -12.236 9.338 9.847 1.00 78.06 84 TYR A N 1
ATOM 694 C CA . TYR A 1 84 ? -13.130 8.316 10.396 1.00 78.06 84 TYR A CA 1
ATOM 695 C C . TYR A 1 84 ? -12.416 7.254 11.254 1.00 78.06 84 TYR A C 1
ATOM 697 O O . TYR A 1 84 ? -12.867 7.011 12.373 1.00 78.06 84 TYR A O 1
ATOM 705 N N . PRO A 1 85 ? -11.269 6.680 10.839 1.00 72.50 85 PRO A N 1
ATOM 706 C CA . PRO A 1 85 ? -10.562 5.689 11.652 1.00 72.50 85 PRO A CA 1
ATOM 707 C C . PRO A 1 85 ? -10.041 6.276 12.972 1.00 72.50 85 PRO A C 1
ATOM 709 O O . PRO A 1 85 ? -9.960 5.555 13.967 1.00 72.50 85 PRO A O 1
ATOM 712 N N . LEU A 1 86 ? -9.755 7.584 12.991 1.00 79.50 86 LEU A N 1
ATOM 713 C CA . LEU A 1 86 ? -9.274 8.342 14.150 1.00 79.50 86 LEU A CA 1
ATOM 714 C C . LEU A 1 86 ? -10.404 8.791 15.089 1.00 79.50 86 LEU A C 1
ATOM 716 O O . LEU A 1 86 ? -10.126 9.326 16.161 1.00 79.50 86 LEU A O 1
ATOM 720 N N . LEU A 1 87 ? -11.670 8.608 14.703 1.00 82.75 87 LEU A N 1
ATOM 721 C CA . LEU A 1 87 ? -12.801 8.972 15.549 1.00 82.75 87 LEU A CA 1
ATOM 722 C C . LEU A 1 87 ? -12.908 8.039 16.755 1.00 82.75 87 LEU A C 1
ATOM 724 O O . LEU A 1 87 ? -12.653 6.833 16.670 1.00 82.75 87 LEU A O 1
ATOM 728 N N . ILE A 1 88 ? -13.366 8.603 17.870 1.00 89.12 88 ILE A N 1
ATOM 729 C CA . ILE A 1 88 ? -13.732 7.818 19.047 1.00 89.12 88 ILE A CA 1
ATOM 730 C C . ILE A 1 88 ? -14.951 6.923 18.741 1.00 89.12 88 ILE A C 1
ATOM 732 O O . ILE A 1 88 ? -15.766 7.275 17.879 1.00 89.12 88 ILE A O 1
ATOM 736 N N . PRO A 1 89 ? -15.109 5.777 19.435 1.00 88.56 89 PRO A N 1
ATOM 737 C CA . PRO A 1 89 ? -16.153 4.791 19.129 1.00 88.56 89 PRO A CA 1
ATOM 738 C C . PRO A 1 89 ? -17.581 5.355 19.112 1.00 88.56 89 PRO A C 1
ATOM 740 O O . PRO A 1 89 ? -18.403 4.944 18.295 1.00 88.56 89 PRO A O 1
ATOM 743 N N . GLU A 1 90 ? -17.863 6.329 19.976 1.00 88.75 90 GLU A N 1
ATOM 744 C CA . GLU A 1 90 ? -19.162 7.005 20.069 1.00 88.75 90 GLU A CA 1
ATOM 745 C C . GLU A 1 90 ? -19.500 7.759 18.774 1.00 88.75 90 GLU A C 1
ATOM 747 O O . GLU A 1 90 ? -20.588 7.603 18.219 1.00 88.75 90 GLU A O 1
ATOM 752 N N . PHE A 1 91 ? -18.539 8.518 18.237 1.00 84.94 91 PHE A N 1
ATOM 753 C CA . PHE A 1 91 ? -18.705 9.244 16.975 1.00 84.94 91 PHE A CA 1
ATOM 754 C C . PHE A 1 91 ? -18.764 8.306 15.768 1.00 84.94 91 PHE A C 1
ATOM 756 O O . PHE A 1 91 ? -19.535 8.568 14.844 1.00 84.94 91 PHE A O 1
ATOM 763 N N . LYS A 1 92 ? -18.002 7.202 15.779 1.00 85.81 92 LYS A N 1
ATOM 764 C CA . LYS A 1 92 ? -18.109 6.152 14.751 1.00 85.81 92 LYS A CA 1
ATOM 765 C C . LYS A 1 92 ? -19.525 5.584 14.704 1.00 85.81 92 LYS A C 1
ATOM 767 O O . LYS A 1 92 ? -20.163 5.632 13.659 1.00 85.81 92 LYS A O 1
ATOM 772 N N . SER A 1 93 ? -20.051 5.189 15.864 1.00 87.31 93 SER A N 1
ATOM 773 C CA . SER A 1 93 ? -21.397 4.618 15.995 1.00 87.31 93 SER A CA 1
ATOM 774 C C . SER A 1 93 ? -22.491 5.580 15.518 1.00 87.31 93 SER A C 1
ATOM 776 O O . SER A 1 93 ? -23.446 5.162 14.867 1.00 87.31 93 SER A O 1
ATOM 778 N N . LEU A 1 94 ? -22.348 6.882 15.796 1.00 89.94 94 LEU A N 1
ATOM 779 C CA . LEU A 1 94 ? -23.283 7.907 15.325 1.00 89.94 94 LEU A CA 1
ATOM 780 C C . LEU A 1 94 ? -23.274 8.047 13.794 1.00 89.94 94 LEU A C 1
ATOM 782 O O . LEU A 1 94 ? -24.334 8.127 13.171 1.00 89.94 94 LEU A O 1
ATOM 786 N N . ILE A 1 95 ? -22.085 8.076 13.186 1.00 84.81 95 ILE A N 1
ATOM 787 C CA . ILE A 1 95 ? -21.926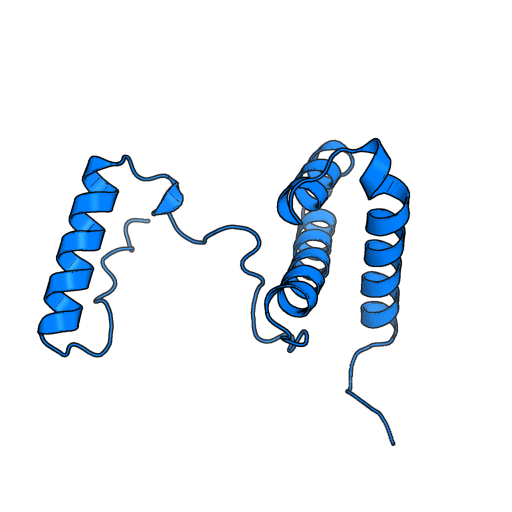 8.157 11.727 1.00 84.81 95 ILE A CA 1
ATOM 788 C C . ILE A 1 95 ? -22.467 6.894 11.056 1.00 84.81 95 ILE A C 1
ATOM 790 O O . ILE A 1 95 ? -23.157 7.000 10.040 1.00 84.81 95 ILE A O 1
ATOM 794 N N . ASP A 1 96 ? -22.209 5.723 11.635 1.00 86.12 96 ASP A N 1
ATOM 795 C CA . ASP A 1 96 ? -22.690 4.440 11.122 1.00 86.12 96 ASP A CA 1
ATOM 796 C C . ASP A 1 96 ? -24.216 4.379 11.151 1.00 86.12 96 ASP A C 1
ATOM 798 O O . ASP A 1 96 ? -24.836 4.077 10.130 1.00 86.12 96 ASP A O 1
ATOM 802 N N . LEU A 1 97 ? -24.830 4.776 12.273 1.00 88.25 97 LEU A N 1
ATOM 803 C CA . LEU A 1 97 ? -26.283 4.878 12.412 1.00 88.25 97 LEU A CA 1
ATOM 804 C C . LEU A 1 97 ? -26.881 5.805 11.348 1.00 88.25 97 LEU A C 1
ATOM 806 O O . LEU A 1 97 ? -27.866 5.457 10.694 1.00 88.25 97 LEU A O 1
ATOM 810 N N . TYR A 1 98 ? -26.280 6.977 11.143 1.00 85.06 98 TYR A N 1
ATOM 811 C CA . TYR A 1 98 ? -26.739 7.915 10.122 1.00 85.06 98 TYR A CA 1
ATOM 812 C C . TYR A 1 98 ? -26.617 7.319 8.711 1.00 85.06 98 TYR A C 1
ATOM 814 O O . TYR A 1 98 ? -27.561 7.384 7.921 1.00 85.06 98 TYR A O 1
ATOM 822 N N . CYS A 1 99 ? -25.493 6.662 8.408 1.00 79.62 99 CYS A N 1
ATOM 823 C CA . CYS A 1 99 ? -25.282 5.974 7.136 1.00 79.62 99 CYS A CA 1
ATOM 824 C C . CYS A 1 99 ? -26.312 4.862 6.899 1.00 79.62 99 CYS A C 1
ATOM 826 O O . CYS A 1 99 ? -26.789 4.699 5.776 1.00 79.62 99 CYS A O 1
ATOM 828 N N . GLU A 1 100 ? -26.671 4.092 7.925 1.00 83.50 100 GLU A N 1
ATOM 829 C CA . GLU A 1 100 ? -27.705 3.059 7.830 1.00 83.50 100 GLU A CA 1
ATOM 830 C C . GLU A 1 100 ? -29.092 3.640 7.549 1.00 83.50 100 GLU A C 1
ATOM 832 O O . GLU A 1 100 ? -29.828 3.109 6.711 1.00 83.50 100 GLU A O 1
ATOM 837 N N . VAL A 1 101 ? -29.451 4.736 8.220 1.00 85.94 101 VAL A N 1
ATOM 838 C CA . VAL A 1 101 ? -30.731 5.424 8.011 1.00 85.94 101 VAL A CA 1
ATOM 839 C C . VAL A 1 101 ? -30.821 5.978 6.588 1.00 85.94 101 VAL A C 1
ATOM 841 O O . VAL A 1 101 ? -31.832 5.767 5.916 1.00 85.94 101 VAL A O 1
ATOM 844 N N . GLU A 1 102 ? -29.764 6.618 6.089 1.00 76.69 102 GLU A N 1
ATOM 845 C CA . GLU A 1 102 ? -29.719 7.168 4.728 1.00 76.69 102 GLU A CA 1
ATOM 846 C C . GLU A 1 102 ? -29.755 6.074 3.647 1.00 76.69 102 GLU A C 1
ATOM 848 O O . GLU A 1 102 ? -30.472 6.206 2.651 1.00 76.69 102 GLU A O 1
ATOM 853 N N . LYS A 1 103 ? -29.078 4.936 3.870 1.00 75.44 103 LYS A N 1
ATOM 854 C CA . LYS A 1 103 ? -29.178 3.757 2.988 1.00 75.44 103 LYS A CA 1
ATOM 855 C C . LYS A 1 103 ? -30.620 3.252 2.886 1.00 75.44 103 LYS A C 1
ATOM 857 O O . LYS A 1 103 ? -31.087 2.968 1.784 1.00 75.44 103 LYS A O 1
ATOM 862 N N . LYS A 1 104 ? -31.345 3.179 4.010 1.00 80.25 104 LYS A N 1
ATOM 863 C CA . LYS A 1 104 ? -32.762 2.759 4.049 1.00 80.25 104 LYS A CA 1
ATOM 864 C C . LYS A 1 104 ? -33.699 3.755 3.358 1.00 80.25 104 LYS A C 1
ATOM 866 O O . LYS A 1 104 ? -34.736 3.348 2.845 1.00 80.25 104 LYS A O 1
ATOM 871 N N . ARG A 1 105 ? -33.332 5.039 3.302 1.00 77.56 105 ARG A N 1
ATOM 872 C CA . ARG A 1 105 ? -34.082 6.098 2.600 1.00 77.56 105 ARG A CA 1
ATOM 873 C C . ARG A 1 105 ? -33.860 6.113 1.083 1.00 77.56 105 ARG A C 1
ATOM 875 O O . ARG A 1 105 ? -34.501 6.894 0.387 1.00 77.56 105 ARG A O 1
ATOM 882 N N . GLY A 1 106 ? -32.983 5.254 0.556 1.00 63.91 106 GLY A N 1
ATOM 883 C CA . GLY A 1 106 ? -32.699 5.169 -0.879 1.00 63.91 106 GLY A CA 1
ATOM 884 C C . GLY A 1 106 ? -31.838 6.318 -1.417 1.00 63.91 106 GLY A C 1
ATOM 885 O O . GLY A 1 106 ? -31.754 6.501 -2.635 1.00 63.91 106 GLY A O 1
ATOM 886 N N . ALA A 1 107 ? -31.184 7.090 -0.542 1.00 60.91 107 ALA A N 1
ATOM 887 C CA . ALA A 1 107 ? -30.277 8.155 -0.951 1.00 60.91 107 ALA A CA 1
ATOM 888 C C . ALA A 1 107 ? -29.021 7.549 -1.603 1.00 60.91 107 ALA A C 1
ATOM 890 O O . ALA A 1 107 ? -28.267 6.797 -0.988 1.00 60.91 107 ALA A O 1
ATOM 891 N N . LYS A 1 108 ? -28.779 7.865 -2.882 1.00 55.34 108 LYS A N 1
ATOM 892 C CA . LYS A 1 108 ? -27.684 7.271 -3.675 1.00 55.34 108 LYS A CA 1
ATOM 893 C C . LYS A 1 108 ? -26.282 7.804 -3.347 1.00 55.34 108 LYS A C 1
ATOM 895 O O . LYS A 1 108 ? -25.326 7.389 -4.000 1.00 55.34 108 LYS A O 1
ATOM 900 N N . LYS A 1 109 ? -26.124 8.706 -2.377 1.00 51.44 109 LYS A N 1
ATOM 901 C CA . LYS A 1 109 ? -24.813 9.198 -1.928 1.00 51.44 109 LYS A CA 1
ATOM 902 C C . LYS A 1 109 ? -24.873 9.532 -0.439 1.00 51.44 109 LYS A C 1
ATOM 904 O O . LYS A 1 109 ? -25.808 10.228 -0.054 1.00 51.44 109 LYS A O 1
ATOM 909 N N . PRO A 1 110 ? -23.895 9.108 0.381 1.00 48.59 110 PRO A N 1
ATOM 910 C CA . PRO A 1 110 ? -23.730 9.710 1.693 1.00 48.59 110 PRO A CA 1
ATOM 911 C C . PRO A 1 110 ? -23.438 11.195 1.473 1.00 48.59 110 PRO A C 1
ATOM 913 O O . PRO A 1 110 ? -22.467 11.555 0.804 1.00 48.59 110 PRO A O 1
ATOM 916 N N . THR A 1 111 ? -24.324 12.055 1.963 1.00 49.41 111 THR A N 1
ATOM 917 C CA . THR A 1 111 ? -24.110 13.499 1.994 1.00 49.41 111 THR A CA 1
ATOM 918 C C . THR A 1 111 ? -22.824 13.737 2.777 1.00 49.41 111 THR A C 1
ATOM 920 O O . THR A 1 111 ? -22.716 13.343 3.936 1.00 49.41 111 THR A O 1
ATOM 923 N N . THR A 1 112 ? -21.810 14.283 2.112 1.00 47.72 112 THR A N 1
ATOM 924 C CA . THR A 1 112 ? -20.479 14.531 2.666 1.00 47.72 112 THR A CA 1
ATOM 925 C C . THR A 1 112 ? -20.585 15.423 3.908 1.00 47.72 112 THR A C 1
ATOM 927 O O . THR A 1 112 ? -20.658 16.637 3.784 1.00 47.72 112 THR A O 1
ATOM 930 N N . ILE A 1 113 ? -20.598 14.831 5.106 1.00 47.03 113 ILE A N 1
ATOM 931 C CA . ILE A 1 113 ? -20.461 15.564 6.382 1.00 47.03 113 ILE A CA 1
ATOM 932 C C . ILE A 1 113 ? -18.973 15.695 6.774 1.00 47.03 113 ILE A C 1
ATOM 934 O O . ILE A 1 113 ? -18.614 16.426 7.690 1.00 47.03 113 ILE A O 1
ATOM 938 N N . ILE A 1 114 ? -18.057 15.064 6.031 1.00 43.41 114 ILE A N 1
ATOM 939 C CA . ILE A 1 114 ? -16.616 15.137 6.301 1.00 43.41 114 ILE A CA 1
ATOM 940 C C . ILE A 1 114 ? -15.974 16.282 5.501 1.00 43.41 114 ILE A C 1
ATOM 942 O O . ILE A 1 114 ? -15.177 16.063 4.593 1.00 43.41 114 ILE A O 1
ATOM 946 N N . SER A 1 115 ? -16.330 17.519 5.838 1.00 34.25 115 SER A N 1
ATOM 947 C CA . SER A 1 115 ? -15.506 18.694 5.538 1.00 34.25 115 SER A CA 1
ATOM 948 C C . SER A 1 115 ? -15.523 19.642 6.734 1.00 34.25 115 SER A C 1
ATOM 950 O O . SER A 1 115 ? -16.259 20.623 6.755 1.00 34.25 115 SER A O 1
ATOM 952 N N . PHE A 1 116 ? -14.704 19.338 7.738 1.00 39.84 116 PHE A N 1
ATOM 953 C CA . PHE A 1 116 ? -14.176 20.360 8.637 1.00 39.84 116 PHE A CA 1
ATOM 954 C C . PHE A 1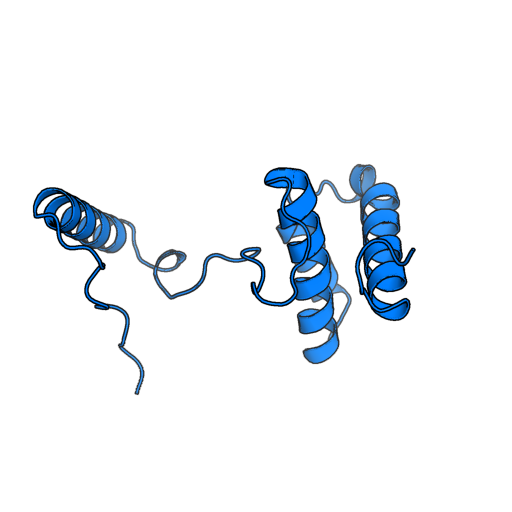 116 ? -12.683 20.483 8.354 1.00 39.84 116 PHE A C 1
ATOM 956 O O . PHE A 1 116 ? -11.924 19.544 8.594 1.00 39.84 116 PHE A O 1
ATOM 963 N N . GLY A 1 117 ? -12.292 21.619 7.777 1.00 33.69 117 GLY A N 1
ATOM 964 C CA . GLY A 1 117 ? -10.899 21.931 7.481 1.00 33.69 117 GLY A CA 1
ATOM 965 C C . GLY A 1 117 ? -10.718 23.111 6.530 1.00 33.69 117 GLY A C 1
ATOM 966 O O . GLY A 1 117 ? -10.262 22.901 5.409 1.00 33.69 117 GLY A O 1
ATOM 967 N N . ALA A 1 118 ? -11.103 24.310 6.973 1.00 31.67 118 ALA A N 1
ATOM 968 C CA . ALA A 1 118 ? -10.263 25.517 7.025 1.00 31.67 118 ALA A CA 1
ATOM 969 C C . ALA A 1 118 ? -11.049 26.632 7.729 1.00 31.67 118 ALA A C 1
ATOM 971 O O . ALA A 1 118 ? -12.176 26.923 7.270 1.00 31.67 118 ALA A O 1
#

Foldseek 3Di:
DDDDPDDPVLVVVLVVLVVVCVVCCVPQVDPDLLSVLVVCVVVDDDPVVSQVSQQSSLQVCCCPVPVDHCPVPDRGPSDPDACQVVDDPVVVVVVVVVVVVCVVVVPPDDPPPRDDDD

Organism: NCBI:txid890399

Sequence (118 aa):
MKANDYSETYVVSIKREIKRILANGDSKQWSCYTDVYIDYTKELQSPDTLRNKRTIIGAIEQFDVYGRYPDGRRQHELFERGSYPLLIPEFKSLIDLYCEVEKKRGAKKPTTIISFGA

pLDDT: mean 78.94, std 16.3, range [31.67, 95.75]

Secondary structure (DSSP, 8-state):
--SS---HHHHHHHHHHHHHHHHHHHHHT--SHHHHHHHHHHH---HHHHHHHHHHHHHHHHHHHH-----SSS---SS--SSGGGS-HHHHHHHHHHHHHHHHTT-SS---------